Protein AF-W5JPM2-F1 (afdb_monomer)

Secondary structure (DSSP, 8-state):
-PPPPPEEEEEETTEEPPGGGBPPPEEEEEEETTEEEEEEE--B-----HHHHHHHTTEEEEEEEEEETTEEEEEEEEEEEEE---HHHHHHTT---------

Sequence (103 aa):
MSSPPARLYWFINDRNVPSEYLQPQHETTVENDGFLLRSRTLEIRFYIDEKRLGRLKGKLVLKCLARIDAIPQATRESTQIIYIPTTDELRNQKLINWRSAGT

Mean predicted aligned error: 10.84 Å

Nearest PDB structures (foldseek):
  5hex-assembly1_A  TM=6.374E-01  e=3.259E+00  Homo sapiens
  5iw9-assembly1_B  TM=4.216E-01  e=2.605E+00  Tequatrovirus T4
  7liy-assembly1_A  TM=3.269E-01  e=2.464E+00  Porphyridium purpureum

Structure (mmCIF, N/CA/C/O backbone):
data_AF-W5JPM2-F1
#
_entry.id   AF-W5JPM2-F1
#
loop_
_atom_site.group_PDB
_atom_site.id
_atom_site.type_symbol
_atom_site.label_atom_id
_atom_site.label_alt_id
_atom_site.label_comp_id
_atom_site.label_asym_id
_atom_site.label_entity_id
_atom_site.label_seq_id
_atom_site.pdbx_PDB_ins_code
_atom_site.Cartn_x
_atom_site.Cartn_y
_atom_site.Cartn_z
_atom_site.occupancy
_atom_site.B_iso_or_equiv
_atom_site.auth_seq_id
_atom_site.auth_comp_id
_atom_site.auth_asym_id
_atom_site.auth_atom_id
_atom_site.pdbx_PDB_model_num
ATOM 1 N N . MET A 1 1 ? 13.995 -5.033 -23.500 1.00 47.53 1 MET A N 1
ATOM 2 C CA . MET A 1 1 ? 12.934 -4.176 -22.922 1.00 47.53 1 MET A CA 1
ATOM 3 C C . MET A 1 1 ? 12.643 -4.700 -21.525 1.00 47.53 1 MET A C 1
ATOM 5 O O . MET A 1 1 ? 12.233 -5.849 -21.421 1.00 47.53 1 MET A O 1
ATOM 9 N N . SER A 1 2 ? 12.947 -3.946 -20.463 1.00 52.22 2 SER A N 1
ATOM 10 C CA . SER A 1 2 ? 12.617 -4.373 -19.097 1.00 52.22 2 SER A CA 1
ATOM 11 C C . SER A 1 2 ? 11.092 -4.401 -18.927 1.00 52.22 2 SER A C 1
ATOM 13 O O . SER A 1 2 ? 10.386 -3.495 -19.371 1.00 52.22 2 SER A O 1
ATOM 15 N N . SER A 1 3 ? 10.599 -5.514 -18.377 1.00 58.66 3 SER A N 1
ATOM 16 C CA . SER A 1 3 ? 9.183 -5.803 -18.104 1.00 58.66 3 SER A CA 1
ATOM 17 C C . SER A 1 3 ? 8.513 -4.634 -17.364 1.00 58.66 3 SER A C 1
ATOM 19 O O . SER A 1 3 ? 9.201 -3.963 -16.590 1.00 58.66 3 SER A O 1
ATOM 21 N N . PRO A 1 4 ? 7.206 -4.357 -17.569 1.00 66.88 4 PRO A N 1
ATOM 22 C CA . PRO A 1 4 ? 6.545 -3.229 -16.918 1.00 66.88 4 PRO A CA 1
ATOM 23 C C . PRO A 1 4 ? 6.773 -3.248 -15.397 1.00 66.88 4 PRO A C 1
ATOM 25 O O . PRO A 1 4 ? 6.763 -4.331 -14.798 1.00 66.88 4 PRO A O 1
ATOM 28 N N . PRO A 1 5 ? 6.983 -2.073 -14.770 1.00 73.12 5 PRO A N 1
ATOM 29 C CA . PRO A 1 5 ? 7.202 -1.983 -13.334 1.00 73.12 5 PRO A CA 1
ATOM 30 C C . PRO A 1 5 ? 6.027 -2.609 -12.584 1.00 73.12 5 PRO A C 1
ATOM 32 O O . PRO A 1 5 ? 4.863 -2.451 -12.973 1.00 73.12 5 PRO A O 1
ATOM 35 N N . ALA A 1 6 ? 6.343 -3.326 -11.504 1.00 87.38 6 ALA A N 1
ATOM 36 C CA . ALA A 1 6 ? 5.352 -3.997 -10.675 1.00 87.38 6 ALA A CA 1
ATOM 37 C C . ALA A 1 6 ? 4.243 -3.020 -10.256 1.00 87.38 6 ALA A C 1
ATOM 39 O O . ALA A 1 6 ? 4.499 -1.854 -9.944 1.00 87.38 6 ALA A O 1
ATOM 40 N N . ARG A 1 7 ? 2.992 -3.474 -10.251 1.00 90.44 7 ARG A N 1
ATOM 41 C CA . ARG A 1 7 ? 1.912 -2.743 -9.588 1.00 90.44 7 ARG A CA 1
ATOM 42 C C . ARG A 1 7 ? 2.093 -2.867 -8.088 1.00 90.44 7 ARG A C 1
ATOM 44 O O . ARG A 1 7 ? 2.366 -3.958 -7.588 1.00 90.44 7 ARG A O 1
ATOM 51 N N . LEU A 1 8 ? 1.941 -1.743 -7.404 1.00 93.50 8 LEU A N 1
ATOM 52 C CA . LEU A 1 8 ? 2.039 -1.670 -5.959 1.00 93.50 8 LEU A CA 1
ATOM 53 C C . LEU A 1 8 ? 0.640 -1.569 -5.361 1.00 93.50 8 LEU A C 1
ATOM 55 O O . LEU A 1 8 ? -0.210 -0.848 -5.879 1.00 93.50 8 LEU A O 1
ATOM 59 N N . TYR A 1 9 ? 0.422 -2.284 -4.265 1.00 94.81 9 TYR A N 1
ATOM 60 C CA . TYR A 1 9 ? -0.814 -2.258 -3.498 1.00 94.81 9 TYR A CA 1
ATOM 61 C C . TYR A 1 9 ? -0.490 -2.111 -2.023 1.00 94.81 9 TYR A C 1
ATOM 63 O O . TYR A 1 9 ? 0.467 -2.708 -1.531 1.00 94.81 9 TYR A O 1
ATOM 71 N N . TRP A 1 10 ? -1.331 -1.367 -1.317 1.00 96.56 10 TRP A N 1
ATOM 72 C CA . TRP A 1 10 ? -1.249 -1.237 0.127 1.00 96.56 10 TRP A CA 1
ATOM 73 C C . TRP A 1 10 ? -2.489 -1.799 0.797 1.00 96.56 10 TRP A C 1
ATOM 75 O O . TRP A 1 10 ? -3.617 -1.587 0.344 1.00 96.56 10 TRP A O 1
ATOM 85 N N . PHE A 1 11 ? -2.259 -2.454 1.929 1.00 94.69 11 PHE A N 1
ATOM 86 C CA . PHE A 1 11 ? -3.297 -2.950 2.810 1.00 94.69 11 PHE A CA 1
ATOM 87 C C . PHE A 1 11 ? -3.059 -2.462 4.236 1.00 94.69 11 PHE A C 1
ATOM 89 O O . PHE A 1 11 ? -1.933 -2.489 4.737 1.00 94.69 11 PHE A O 1
ATOM 96 N N . ILE A 1 12 ? -4.142 -2.056 4.896 1.00 91.44 12 ILE A N 1
ATOM 97 C CA . ILE A 1 12 ? -4.195 -1.792 6.333 1.00 91.44 12 ILE A CA 1
ATOM 98 C C . ILE A 1 12 ? -5.120 -2.843 6.947 1.00 91.44 12 ILE A C 1
ATOM 100 O O . ILE A 1 12 ? -6.303 -2.896 6.611 1.00 91.44 12 ILE A O 1
ATOM 104 N N . ASN A 1 13 ? -4.589 -3.683 7.840 1.00 90.25 13 ASN A N 1
ATOM 105 C CA . ASN A 1 13 ? -5.310 -4.794 8.473 1.00 90.25 13 ASN A CA 1
ATOM 106 C C . ASN A 1 13 ? -6.031 -5.688 7.446 1.00 90.25 13 ASN A C 1
ATOM 108 O O . ASN A 1 13 ? -7.233 -5.931 7.554 1.00 90.25 13 ASN A O 1
ATOM 112 N N . ASP A 1 14 ? -5.289 -6.099 6.412 1.00 91.12 14 ASP A N 1
ATOM 113 C CA . ASP A 1 14 ? -5.752 -6.936 5.293 1.00 91.12 14 ASP A CA 1
ATOM 114 C C . ASP A 1 14 ? -6.902 -6.343 4.456 1.00 91.12 14 ASP A C 1
ATOM 116 O O . ASP A 1 14 ? -7.528 -7.035 3.655 1.00 91.12 14 ASP A O 1
ATOM 120 N N . ARG A 1 15 ? -7.161 -5.036 4.580 1.00 91.31 15 ARG A N 1
ATOM 121 C CA 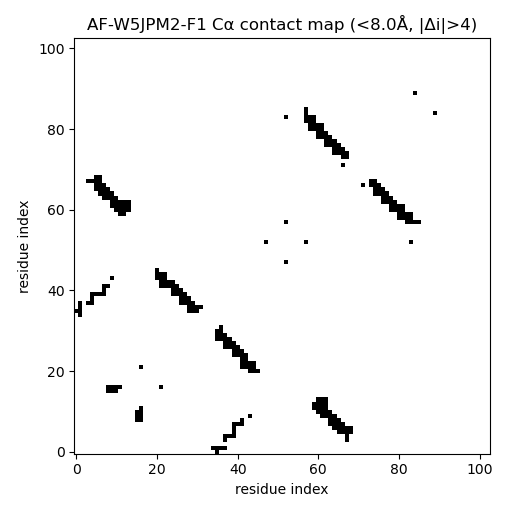. ARG A 1 15 ? -8.095 -4.295 3.723 1.00 91.31 15 ARG A CA 1
ATOM 122 C C . ARG A 1 15 ? -7.341 -3.364 2.792 1.00 91.31 15 ARG A C 1
ATOM 124 O O . ARG A 1 15 ? -6.386 -2.725 3.224 1.00 91.31 15 ARG A O 1
ATOM 131 N N . ASN A 1 16 ? -7.802 -3.256 1.545 1.00 92.69 16 ASN A N 1
ATOM 132 C CA . ASN A 1 16 ? -7.256 -2.293 0.589 1.00 92.69 16 ASN A CA 1
ATOM 133 C C . ASN A 1 16 ? -7.284 -0.882 1.173 1.00 92.69 16 ASN A C 1
ATOM 135 O O . ASN A 1 16 ? -8.283 -0.458 1.763 1.00 92.69 16 ASN A O 1
ATOM 139 N N . VAL A 1 17 ? -6.181 -0.167 0.986 1.00 92.56 17 VAL A N 1
ATOM 140 C CA . VAL A 1 17 ? -6.081 1.229 1.393 1.00 92.56 17 VAL A CA 1
ATOM 141 C C . VAL A 1 17 ? -6.959 2.097 0.483 1.00 92.56 17 VAL A C 1
ATOM 143 O O . VAL A 1 17 ? -6.849 1.991 -0.740 1.00 92.56 17 VAL A O 1
ATOM 146 N N . PRO A 1 18 ? -7.828 2.950 1.053 1.00 90.81 18 PRO A N 1
ATOM 147 C CA . PRO A 1 18 ? -8.599 3.921 0.286 1.00 90.81 18 PRO A CA 1
ATOM 148 C C . PRO A 1 18 ? -7.706 4.896 -0.492 1.00 90.81 18 PRO A C 1
ATOM 150 O O . P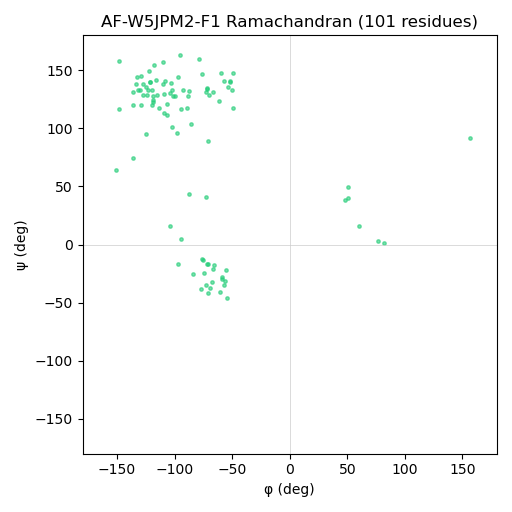RO A 1 18 ? -6.626 5.267 -0.023 1.00 90.81 18 PRO A O 1
ATOM 153 N N . SER A 1 19 ? -8.162 5.345 -1.664 1.00 91.06 19 SER A N 1
ATOM 154 C CA . SER A 1 19 ? -7.381 6.227 -2.543 1.00 91.06 19 SER A CA 1
ATOM 155 C C . SER A 1 19 ? -6.988 7.546 -1.882 1.00 91.06 19 SER A C 1
ATOM 157 O O . SER A 1 19 ? -5.941 8.090 -2.204 1.00 91.06 19 SER A O 1
ATOM 159 N N . GLU A 1 20 ? -7.776 8.040 -0.927 1.00 92.81 20 GLU A N 1
ATOM 160 C CA . GLU A 1 20 ? -7.482 9.264 -0.179 1.00 92.81 20 GLU A CA 1
ATOM 161 C C . GLU A 1 20 ? -6.242 9.166 0.727 1.00 92.81 20 GLU A C 1
ATOM 163 O O . GLU A 1 20 ? -5.717 10.195 1.147 1.00 92.81 20 GLU A O 1
ATOM 168 N N . TYR A 1 21 ? -5.770 7.955 1.048 1.00 93.06 21 TYR A N 1
ATOM 169 C CA . TYR A 1 21 ? -4.530 7.761 1.813 1.00 93.06 21 TYR A CA 1
ATOM 170 C C . TYR A 1 21 ? -3.337 7.473 0.911 1.00 93.06 21 TYR A C 1
ATOM 172 O O . TYR A 1 21 ? -2.196 7.583 1.361 1.00 93.06 21 TYR A O 1
ATOM 180 N N . LEU A 1 22 ? -3.573 7.099 -0.347 1.00 95.12 22 LEU A N 1
ATOM 181 C CA . LEU A 1 22 ? -2.503 6.870 -1.306 1.00 95.12 22 LEU A CA 1
ATOM 182 C C . LEU A 1 22 ? -1.901 8.214 -1.712 1.00 95.12 22 LEU A C 1
ATOM 184 O O . LEU A 1 22 ? -2.609 9.162 -2.045 1.00 95.12 22 LEU A O 1
ATOM 188 N N . GLN A 1 23 ? -0.578 8.304 -1.673 1.00 96.12 23 GLN A N 1
ATOM 189 C CA . GLN A 1 23 ? 0.128 9.422 -2.288 1.00 96.12 23 GLN A CA 1
ATOM 190 C C . GLN A 1 23 ? 0.226 9.206 -3.804 1.00 96.12 23 GLN A C 1
ATOM 192 O O . GLN A 1 23 ? 0.100 8.065 -4.268 1.00 96.12 23 GLN A O 1
ATOM 197 N N . PRO A 1 24 ? 0.461 10.275 -4.589 1.00 94.00 24 PRO A N 1
ATOM 198 C CA . PRO A 1 24 ? 0.747 10.142 -6.009 1.00 94.00 24 PRO A CA 1
ATOM 199 C C . PRO A 1 24 ? 1.846 9.108 -6.250 1.00 94.00 24 PRO A C 1
ATOM 201 O O . PRO A 1 24 ? 2.874 9.090 -5.577 1.00 94.00 24 PRO A O 1
ATOM 20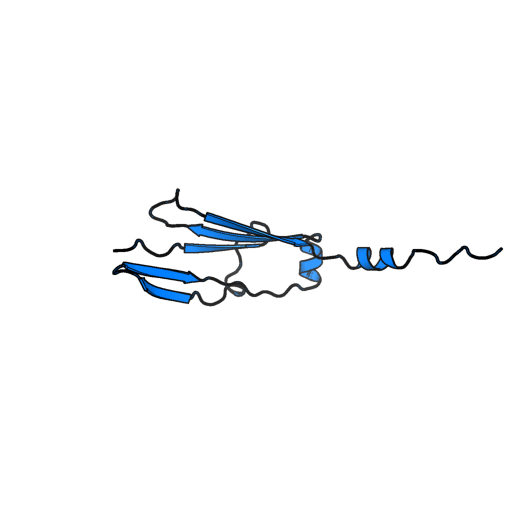4 N N . GLN A 1 25 ? 1.605 8.218 -7.204 1.00 91.19 25 GLN A N 1
ATOM 205 C CA . GLN A 1 25 ? 2.591 7.220 -7.578 1.00 91.19 25 GLN A CA 1
ATOM 206 C C . GLN A 1 25 ? 3.741 7.892 -8.329 1.00 91.19 25 GLN A C 1
ATOM 208 O O . GLN A 1 25 ? 3.510 8.663 -9.262 1.00 91.19 25 GLN A O 1
ATOM 213 N N . HIS A 1 26 ? 4.971 7.546 -7.964 1.00 91.44 26 HIS A N 1
ATOM 214 C CA . HIS A 1 26 ? 6.173 8.046 -8.620 1.00 91.44 26 HIS A CA 1
ATOM 215 C C . HIS A 1 26 ? 6.854 6.929 -9.403 1.00 91.44 26 HIS A C 1
ATOM 217 O O . HIS A 1 26 ? 6.958 5.800 -8.923 1.00 91.44 26 HIS A O 1
ATOM 223 N N . GLU A 1 27 ? 7.320 7.244 -10.607 1.00 90.44 27 GLU A N 1
ATOM 224 C CA . GLU A 1 27 ? 8.084 6.328 -11.449 1.00 90.44 27 GLU A CA 1
ATOM 225 C C . GLU A 1 27 ? 9.407 6.970 -11.835 1.00 90.44 27 GLU A C 1
ATOM 227 O O . GLU A 1 27 ? 9.451 8.134 -12.234 1.00 90.44 27 GLU A O 1
ATOM 232 N N . THR A 1 28 ? 10.478 6.191 -11.739 1.00 88.50 28 THR A N 1
ATOM 233 C CA . THR A 1 28 ? 11.827 6.633 -12.081 1.00 88.50 28 THR A CA 1
ATOM 234 C C . THR A 1 28 ? 12.453 5.621 -13.023 1.00 88.50 28 THR A C 1
ATOM 236 O O . THR A 1 28 ? 12.210 4.418 -12.923 1.00 88.50 28 THR A O 1
ATOM 239 N N . THR A 1 29 ? 13.263 6.105 -13.961 1.00 89.56 29 THR A N 1
ATOM 240 C CA . THR A 1 29 ? 14.091 5.256 -14.818 1.00 89.56 29 THR A CA 1
ATOM 241 C C . THR A 1 29 ? 15.551 5.601 -14.580 1.00 89.56 29 THR A C 1
ATOM 243 O O . THR A 1 29 ? 15.921 6.769 -14.646 1.00 89.56 29 THR A O 1
ATOM 246 N N . VAL A 1 30 ? 16.362 4.588 -14.299 1.00 89.94 30 VAL A N 1
ATOM 247 C CA . VAL A 1 30 ? 17.808 4.699 -14.104 1.00 89.94 30 VAL A CA 1
ATOM 248 C C . VAL A 1 30 ? 18.491 3.834 -15.155 1.00 89.94 30 VAL A C 1
ATOM 250 O O . VAL A 1 30 ? 18.079 2.699 -15.382 1.00 89.94 30 VAL A O 1
ATOM 253 N N . GLU A 1 31 ? 19.507 4.376 -15.816 1.00 90.44 31 GLU A N 1
ATOM 254 C CA . GLU A 1 31 ? 20.388 3.607 -16.692 1.00 90.44 31 GLU A CA 1
ATOM 255 C C . GLU A 1 31 ? 21.527 3.020 -15.852 1.00 90.44 31 GLU A C 1
ATOM 257 O O . GLU A 1 31 ? 22.082 3.695 -14.983 1.00 90.44 31 GLU A O 1
ATOM 262 N N . ASN A 1 32 ? 21.796 1.733 -16.036 1.00 87.81 32 ASN A N 1
ATOM 263 C CA . ASN A 1 32 ? 22.834 1.010 -15.319 1.00 87.81 32 ASN A CA 1
ATOM 264 C C . ASN A 1 32 ? 23.386 -0.087 -16.234 1.00 87.81 32 ASN A C 1
ATOM 266 O O . ASN A 1 32 ? 22.634 -0.973 -16.643 1.00 87.81 32 ASN A O 1
ATOM 270 N N . ASP A 1 33 ? 24.671 0.002 -16.580 1.00 89.44 33 ASP A N 1
ATOM 271 C CA . ASP A 1 33 ? 25.387 -0.957 -17.430 1.00 89.44 33 ASP A CA 1
ATOM 272 C C . ASP A 1 33 ? 24.667 -1.288 -18.757 1.00 89.44 33 ASP A C 1
ATOM 274 O O . ASP A 1 33 ? 24.620 -2.435 -19.201 1.00 89.44 33 ASP A O 1
ATOM 278 N N . GLY A 1 34 ? 24.061 -0.284 -19.402 1.00 87.06 34 GLY A N 1
ATOM 279 C CA . GLY A 1 34 ? 23.306 -0.438 -20.649 1.00 87.06 34 GLY A CA 1
ATOM 280 C C . GLY A 1 34 ? 21.862 -0.922 -20.468 1.00 87.06 34 GLY A C 1
ATOM 281 O O . GLY A 1 34 ? 21.131 -1.073 -21.453 1.00 87.06 34 GLY A O 1
ATOM 282 N N . PHE A 1 35 ? 21.410 -1.141 -19.230 1.00 83.69 35 PHE A N 1
ATOM 283 C CA . PHE A 1 35 ? 20.037 -1.519 -18.907 1.00 83.69 35 PHE A CA 1
ATOM 284 C C . PHE A 1 35 ? 19.235 -0.333 -18.369 1.00 83.69 35 PHE A C 1
ATOM 286 O O . PHE A 1 35 ? 19.648 0.369 -17.451 1.00 83.69 35 PHE A O 1
ATOM 293 N N . LEU A 1 36 ? 18.018 -0.153 -18.894 1.00 85.81 36 LEU A N 1
ATOM 294 C CA . LEU A 1 36 ? 17.043 0.789 -18.343 1.00 85.81 36 LEU A CA 1
ATOM 295 C C . LEU A 1 36 ? 16.240 0.113 -17.226 1.00 85.81 36 LEU A C 1
ATOM 297 O O . LEU A 1 36 ? 15.332 -0.689 -17.480 1.00 85.81 36 LEU A O 1
ATOM 301 N N . LEU A 1 37 ? 16.566 0.454 -15.985 1.00 84.94 37 LEU A N 1
ATOM 302 C CA . LEU A 1 37 ? 15.884 -0.002 -14.783 1.00 84.94 37 LEU A CA 1
ATOM 303 C C . LEU A 1 37 ? 14.742 0.955 -14.449 1.00 84.94 37 LEU A C 1
ATOM 305 O O . LEU A 1 37 ? 14.965 2.130 -14.172 1.00 84.94 37 LEU A O 1
ATOM 309 N N . ARG A 1 38 ? 13.507 0.450 -14.465 1.00 85.19 38 ARG A N 1
ATOM 310 C CA . ARG A 1 38 ? 12.321 1.217 -14.072 1.00 85.19 38 ARG A CA 1
ATOM 311 C C . ARG A 1 38 ? 11.908 0.836 -12.662 1.00 85.19 38 ARG A C 1
ATOM 313 O O . ARG A 1 38 ? 11.702 -0.344 -12.380 1.00 85.19 38 ARG A O 1
ATOM 320 N N . SER A 1 39 ? 11.746 1.828 -11.802 1.00 86.38 39 SER A N 1
ATOM 321 C CA . SER A 1 39 ? 11.210 1.665 -10.457 1.00 86.38 39 SER A CA 1
ATOM 322 C C . SER A 1 39 ? 9.912 2.445 -10.305 1.00 86.38 39 SER A 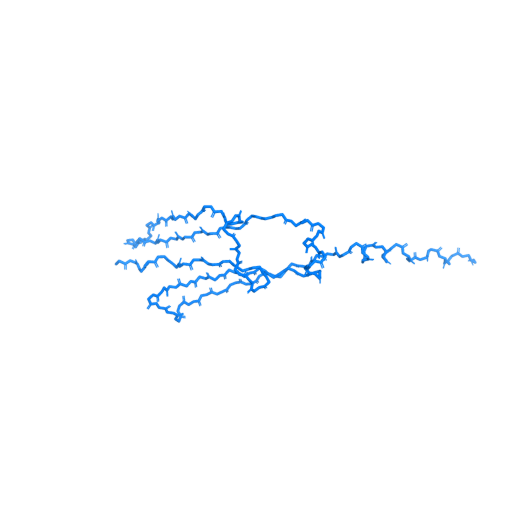C 1
ATOM 324 O O . SER A 1 39 ? 9.645 3.415 -11.017 1.00 86.38 39 SER A O 1
ATOM 326 N N . ARG A 1 40 ? 9.083 1.980 -9.376 1.00 89.94 40 ARG A N 1
ATOM 327 C CA . ARG A 1 40 ? 7.824 2.606 -9.002 1.00 89.94 40 ARG A CA 1
ATOM 328 C C . ARG A 1 40 ? 7.757 2.665 -7.488 1.00 89.94 40 ARG A C 1
ATOM 330 O O . ARG A 1 40 ? 8.090 1.680 -6.831 1.00 89.94 40 ARG A O 1
ATOM 337 N N . THR A 1 41 ? 7.285 3.786 -6.969 1.00 92.75 41 THR A N 1
ATOM 338 C CA . THR A 1 41 ? 7.061 4.012 -5.544 1.00 92.75 41 THR A CA 1
ATOM 339 C C . THR A 1 41 ? 5.605 4.403 -5.334 1.00 92.75 41 THR A C 1
ATOM 341 O O . THR A 1 41 ? 5.064 5.242 -6.056 1.00 92.75 41 THR A O 1
ATOM 344 N N . LEU A 1 42 ? 4.969 3.773 -4.349 1.00 94.50 42 LEU A N 1
ATOM 345 C CA . LEU A 1 42 ? 3.624 4.093 -3.891 1.00 94.50 42 LEU A CA 1
ATOM 346 C C . LEU A 1 42 ? 3.681 4.244 -2.378 1.00 94.50 42 LEU A C 1
ATOM 348 O O . LEU A 1 42 ? 4.041 3.298 -1.676 1.00 94.50 42 LEU A O 1
ATOM 352 N N . GLU A 1 43 ? 3.323 5.420 -1.888 1.00 95.25 43 GLU A N 1
ATOM 353 C CA . GLU A 1 43 ? 3.366 5.748 -0.466 1.00 95.25 43 GLU A CA 1
ATOM 354 C C . GLU A 1 43 ? 1.954 5.881 0.097 1.00 95.25 43 GLU A C 1
ATOM 356 O O . GLU A 1 43 ? 0.996 6.150 -0.633 1.00 95.25 43 GLU A O 1
ATOM 361 N N . ILE A 1 44 ? 1.828 5.713 1.414 1.00 94.31 44 ILE A N 1
ATOM 362 C CA . ILE A 1 44 ? 0.578 5.938 2.138 1.00 94.31 44 ILE A CA 1
ATOM 363 C C . ILE A 1 44 ? 0.768 6.995 3.215 1.00 94.31 44 ILE A C 1
ATOM 365 O O . ILE A 1 44 ? 1.774 7.006 3.924 1.00 94.31 44 ILE A O 1
ATOM 369 N N . ARG A 1 45 ? -0.227 7.867 3.367 1.00 93.88 45 ARG A N 1
ATOM 370 C CA . ARG A 1 45 ? -0.300 8.873 4.425 1.00 93.88 45 ARG A CA 1
ATOM 371 C C . ARG A 1 45 ? -1.714 8.905 4.984 1.00 93.88 45 ARG A C 1
ATOM 373 O O . ARG A 1 45 ? -2.673 9.171 4.270 1.00 93.88 45 ARG A O 1
ATOM 380 N N . PHE A 1 46 ? -1.843 8.637 6.276 1.00 88.81 46 PHE A N 1
ATOM 381 C CA . PHE A 1 46 ? -3.123 8.643 6.974 1.00 88.81 46 PHE A CA 1
ATOM 382 C C . PHE A 1 46 ? -2.930 9.069 8.427 1.00 88.81 46 PHE A C 1
ATOM 384 O O . PHE A 1 46 ? -1.843 8.941 8.988 1.00 88.81 46 PHE A O 1
ATOM 391 N N . TYR A 1 47 ? -4.010 9.553 9.036 1.00 85.81 47 TYR A N 1
ATOM 392 C CA . TYR A 1 47 ? -4.042 9.907 10.450 1.00 85.81 47 TYR A CA 1
ATOM 393 C C . TYR A 1 47 ? -4.627 8.764 11.279 1.00 85.81 47 TYR A C 1
ATOM 395 O O . TYR A 1 47 ? -5.556 8.067 10.856 1.00 85.81 47 TYR A O 1
ATOM 403 N N . ILE A 1 48 ? -4.083 8.594 12.481 1.00 79.56 48 ILE A N 1
ATOM 404 C CA . ILE A 1 48 ? -4.603 7.684 13.496 1.00 79.56 48 ILE A CA 1
ATOM 405 C C . ILE A 1 48 ? -5.355 8.543 14.516 1.00 79.56 48 ILE A C 1
ATOM 407 O O . ILE A 1 48 ? -4.741 9.218 15.336 1.00 79.56 48 ILE A O 1
ATOM 411 N N . ASP A 1 49 ? -6.685 8.557 14.418 1.00 78.25 49 ASP A N 1
ATOM 412 C CA . ASP A 1 49 ? -7.573 9.239 15.368 1.00 78.25 49 ASP A CA 1
ATOM 413 C C . ASP A 1 49 ? -8.086 8.272 16.459 1.00 78.25 49 ASP A C 1
ATOM 415 O O . ASP A 1 49 ? -8.021 7.050 16.301 1.00 78.25 49 ASP A O 1
ATOM 419 N N . GLU A 1 50 ? -8.613 8.796 17.573 1.00 66.25 50 GLU A N 1
ATOM 420 C CA . GLU A 1 50 ? -9.124 7.988 18.701 1.00 66.25 50 GLU A CA 1
ATOM 421 C C . GLU A 1 50 ? -10.228 7.000 18.294 1.00 66.25 50 GLU A C 1
ATOM 423 O O . GLU A 1 50 ? -10.293 5.873 18.793 1.00 66.25 50 GLU A O 1
ATOM 428 N N . LYS A 1 51 ? -11.074 7.378 17.329 1.00 71.00 51 LYS A N 1
ATOM 429 C CA . LYS A 1 51 ? -12.149 6.514 16.822 1.00 71.00 51 LYS A CA 1
ATOM 430 C C . LYS A 1 51 ? -11.583 5.331 16.034 1.00 71.00 51 LYS A C 1
ATOM 432 O O . LYS A 1 51 ? -12.109 4.220 16.127 1.00 71.00 51 LYS A O 1
ATOM 437 N N . ARG A 1 52 ? -10.511 5.540 15.266 1.00 68.50 52 ARG A N 1
ATOM 438 C CA . ARG A 1 52 ? -9.759 4.490 14.569 1.00 68.50 52 ARG A CA 1
ATOM 439 C C . ARG A 1 52 ? -8.973 3.645 15.555 1.00 68.50 52 ARG A C 1
ATOM 441 O O . ARG A 1 52 ? -9.022 2.429 15.426 1.00 68.50 52 ARG A O 1
ATOM 448 N N . LEU A 1 53 ? -8.332 4.239 16.561 1.00 65.38 53 LEU A N 1
ATOM 449 C CA . LEU A 1 53 ? -7.607 3.519 17.616 1.00 65.38 53 LEU A CA 1
ATOM 450 C C . LEU A 1 53 ? -8.490 2.481 18.311 1.00 65.38 53 LEU A C 1
ATOM 452 O O . LEU A 1 53 ? -8.098 1.318 18.408 1.00 65.38 53 LEU A O 1
ATOM 456 N N . GLY A 1 54 ? -9.718 2.862 18.679 1.00 63.44 54 GLY A N 1
ATOM 457 C CA . GLY A 1 54 ? -10.694 1.931 19.253 1.00 63.44 54 GLY A CA 1
ATOM 458 C C . GLY A 1 54 ? -11.032 0.746 18.335 1.00 63.44 54 GLY A C 1
ATOM 459 O O . GLY A 1 54 ? -11.304 -0.353 18.812 1.00 63.44 54 GLY A O 1
ATOM 460 N N . ARG A 1 55 ? -10.956 0.925 17.008 1.00 69.00 55 ARG A N 1
ATOM 461 C CA . ARG A 1 55 ? -11.165 -0.147 16.015 1.00 69.00 55 ARG A CA 1
ATOM 462 C C . ARG A 1 55 ? -9.913 -0.985 15.747 1.00 69.00 55 ARG A C 1
ATOM 464 O O . ARG A 1 55 ? -10.047 -2.136 15.339 1.00 69.00 55 ARG A O 1
ATOM 471 N N . LEU A 1 56 ? -8.721 -0.427 15.959 1.00 72.88 56 LEU A N 1
ATOM 472 C CA . LEU A 1 56 ? -7.435 -1.084 15.705 1.00 72.88 56 LEU A CA 1
ATOM 473 C C . LEU A 1 56 ? -7.065 -2.117 16.782 1.00 72.88 56 LEU A C 1
ATOM 475 O O . LEU A 1 56 ? -6.145 -2.898 16.565 1.00 72.88 56 LEU A O 1
ATOM 479 N N . LYS A 1 57 ? -7.765 -2.157 17.928 1.00 73.44 57 LYS A N 1
ATOM 480 C CA . LYS A 1 57 ? -7.505 -3.115 19.026 1.00 73.44 57 LYS A CA 1
ATOM 481 C C . LYS A 1 57 ? -6.011 -3.194 19.411 1.00 73.44 57 LYS A C 1
ATOM 483 O O . LYS A 1 57 ? -5.487 -4.277 19.648 1.00 73.44 57 LYS A O 1
ATOM 488 N N . GLY A 1 58 ? -5.311 -2.054 19.401 1.00 78.56 58 GLY A N 1
ATOM 489 C CA . GLY A 1 58 ? -3.889 -1.956 19.763 1.00 78.56 58 GLY A CA 1
ATOM 490 C C . GLY A 1 58 ? -2.886 -2.454 18.711 1.00 78.56 58 GLY A C 1
ATOM 491 O O . GLY A 1 58 ? -1.683 -2.420 18.965 1.00 78.56 58 GLY A O 1
ATOM 492 N N . LYS A 1 59 ? -3.328 -2.893 17.523 1.00 86.81 59 LYS A N 1
ATOM 493 C CA . LYS A 1 59 ? -2.439 -3.410 16.472 1.00 86.81 59 LYS A CA 1
ATOM 494 C C . LYS A 1 59 ? -2.800 -2.871 15.090 1.00 86.81 59 LYS A C 1
ATOM 496 O O . LYS A 1 59 ? -3.941 -2.939 14.640 1.00 86.81 59 LYS A O 1
ATOM 501 N N . LEU A 1 60 ? -1.787 -2.393 14.382 1.00 88.62 60 LEU A N 1
ATOM 502 C CA . LEU A 1 60 ? -1.873 -1.952 12.999 1.00 88.62 60 LEU A CA 1
ATOM 503 C C . LEU A 1 60 ? -0.947 -2.816 12.141 1.00 88.62 60 LEU A C 1
ATOM 505 O O . LEU A 1 60 ? 0.250 -2.901 12.401 1.00 88.62 60 LEU A O 1
ATOM 509 N N . VAL A 1 61 ? -1.504 -3.466 11.124 1.00 92.12 61 VAL A N 1
ATOM 510 C CA . VAL A 1 61 ? -0.759 -4.284 10.163 1.00 92.12 61 VAL A CA 1
ATOM 511 C C . VAL A 1 61 ? -0.749 -3.559 8.827 1.00 92.12 61 VAL A C 1
ATOM 513 O O . VAL A 1 61 ? -1.794 -3.393 8.201 1.00 92.12 61 VAL A O 1
ATOM 516 N N . LEU A 1 62 ? 0.428 -3.122 8.401 1.00 94.00 62 LEU A N 1
ATOM 517 C CA . LEU A 1 62 ? 0.664 -2.522 7.095 1.00 94.00 62 LEU A CA 1
ATOM 518 C C . LEU A 1 62 ? 1.263 -3.581 6.181 1.00 94.00 62 LEU A C 1
ATOM 520 O O . LEU A 1 62 ? 2.265 -4.194 6.536 1.00 94.00 62 LEU A O 1
ATOM 524 N N . LYS A 1 63 ? 0.679 -3.786 5.005 1.00 96.62 63 LYS A N 1
ATOM 525 C CA . LYS A 1 63 ? 1.209 -4.710 3.999 1.00 96.62 63 LYS A CA 1
ATOM 526 C C . LYS A 1 63 ? 1.342 -3.986 2.668 1.00 96.62 63 LYS A C 1
ATOM 528 O O . LYS A 1 63 ? 0.382 -3.375 2.206 1.00 96.62 63 LYS A O 1
ATOM 533 N N . CYS A 1 64 ? 2.520 -4.071 2.066 1.00 95.31 64 CYS A N 1
ATOM 534 C CA . CYS A 1 64 ? 2.791 -3.608 0.712 1.00 95.31 64 CYS A CA 1
ATOM 535 C C . CYS A 1 64 ? 3.008 -4.824 -0.190 1.00 95.31 64 CYS A C 1
ATOM 537 O O . CYS A 1 64 ? 3.792 -5.712 0.147 1.00 95.31 64 CYS A O 1
ATOM 539 N N . LEU A 1 65 ? 2.309 -4.868 -1.320 1.00 95.06 65 LEU A N 1
ATOM 540 C CA . LEU A 1 65 ? 2.368 -5.948 -2.299 1.00 95.06 65 LEU A CA 1
ATOM 541 C C . LEU A 1 65 ? 2.852 -5.390 -3.636 1.00 95.06 65 LEU A C 1
ATOM 543 O O . LEU A 1 65 ? 2.231 -4.486 -4.190 1.00 95.06 65 LEU A O 1
ATOM 547 N N . ALA A 1 66 ? 3.919 -5.965 -4.175 1.00 93.56 66 ALA A N 1
ATOM 548 C CA . ALA A 1 66 ? 4.418 -5.699 -5.514 1.00 93.56 66 ALA A CA 1
ATOM 549 C C . ALA A 1 66 ? 4.108 -6.896 -6.418 1.00 93.56 66 ALA A C 1
ATOM 551 O O . ALA A 1 66 ? 4.560 -8.008 -6.147 1.00 93.56 66 ALA A O 1
ATOM 552 N N . ARG A 1 67 ? 3.351 -6.676 -7.497 1.00 91.44 67 ARG A N 1
ATOM 553 C CA . ARG A 1 67 ? 2.939 -7.730 -8.435 1.00 91.44 67 ARG A CA 1
ATOM 554 C C . ARG A 1 67 ? 3.226 -7.344 -9.879 1.00 91.44 67 ARG A C 1
ATOM 556 O O . ARG A 1 67 ? 2.862 -6.259 -10.323 1.00 91.44 67 ARG A O 1
ATOM 563 N N . ILE A 1 68 ? 3.819 -8.264 -10.632 1.00 87.94 68 ILE A N 1
ATOM 564 C CA . ILE A 1 68 ? 3.944 -8.158 -12.089 1.00 87.94 68 ILE A CA 1
ATOM 565 C C . ILE A 1 68 ? 2.765 -8.917 -12.706 1.00 87.94 68 ILE A C 1
ATOM 567 O O . ILE A 1 68 ? 2.648 -10.124 -12.519 1.00 87.94 68 ILE A O 1
ATOM 571 N N . ASP A 1 69 ? 1.872 -8.237 -13.431 1.00 82.38 69 ASP A N 1
ATOM 572 C CA . ASP A 1 69 ? 0.628 -8.863 -13.921 1.00 82.38 69 ASP A CA 1
ATOM 573 C C . ASP A 1 69 ? 0.878 -10.057 -14.840 1.00 82.38 69 ASP A C 1
ATOM 575 O O . ASP A 1 69 ? 0.204 -11.078 -14.732 1.00 82.38 69 ASP A O 1
ATOM 579 N N . ALA A 1 70 ? 1.874 -9.925 -15.719 1.00 83.00 70 ALA A N 1
ATOM 580 C CA . ALA A 1 70 ? 2.261 -10.960 -16.670 1.00 83.00 70 ALA A CA 1
ATOM 581 C C . ALA A 1 70 ? 2.960 -12.159 -16.006 1.00 83.00 70 ALA A C 1
ATOM 583 O O . ALA A 1 70 ? 3.085 -13.211 -16.624 1.00 83.00 70 ALA A O 1
ATOM 584 N N . ILE A 1 71 ? 3.434 -12.006 -14.764 1.00 85.56 71 ILE A N 1
ATOM 585 C CA . ILE A 1 71 ? 4.217 -13.012 -14.040 1.00 85.56 71 ILE A CA 1
ATOM 586 C C . ILE A 1 71 ? 3.687 -13.086 -12.596 1.00 85.56 71 ILE A C 1
ATOM 588 O O . ILE A 1 71 ? 4.334 -12.577 -11.678 1.00 85.56 71 ILE A O 1
ATOM 592 N N . PRO A 1 72 ? 2.504 -13.690 -12.356 1.00 76.94 72 PRO A N 1
ATOM 593 C CA . PRO A 1 72 ? 1.882 -13.720 -11.029 1.00 76.94 72 PRO A CA 1
ATOM 594 C C . PRO A 1 72 ? 2.773 -14.325 -9.933 1.00 76.94 72 PRO A C 1
ATOM 596 O O . PRO A 1 72 ? 2.714 -13.891 -8.785 1.00 76.94 72 PRO A O 1
ATOM 599 N N . GLN A 1 73 ? 3.634 -15.282 -10.290 1.00 85.31 73 GLN A N 1
ATOM 600 C CA . GLN A 1 73 ? 4.621 -15.896 -9.399 1.00 85.31 73 GLN A CA 1
ATOM 601 C C . GLN A 1 73 ? 5.720 -14.926 -8.936 1.00 85.31 73 GLN A C 1
ATOM 603 O O . GLN A 1 73 ? 6.336 -15.152 -7.900 1.00 85.31 73 GLN A O 1
ATOM 608 N N . ALA A 1 74 ? 5.948 -13.822 -9.653 1.00 84.25 74 ALA A N 1
ATOM 609 C CA . ALA A 1 74 ? 6.872 -12.756 -9.265 1.00 84.25 74 ALA A CA 1
ATOM 610 C C . ALA A 1 74 ? 6.177 -11.706 -8.379 1.00 84.25 74 ALA A C 1
ATOM 612 O O . ALA A 1 74 ? 6.333 -10.499 -8.571 1.00 84.25 74 ALA A O 1
ATOM 613 N N . THR A 1 75 ? 5.379 -12.174 -7.419 1.00 90.56 75 THR A N 1
ATOM 614 C CA . THR A 1 75 ? 4.757 -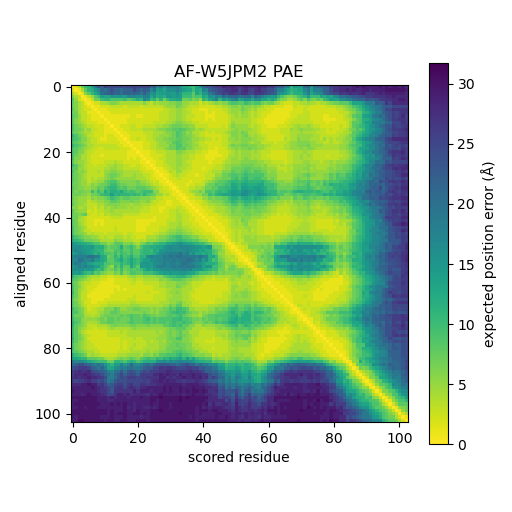11.326 -6.403 1.00 90.56 75 THR A CA 1
ATOM 615 C C . THR A 1 75 ? 5.657 -11.271 -5.176 1.00 90.56 75 THR A C 1
ATOM 617 O O . THR A 1 75 ? 6.132 -12.300 -4.698 1.00 90.56 75 THR A O 1
ATOM 620 N N . ARG A 1 76 ? 5.893 -10.070 -4.651 1.00 92.69 76 ARG A N 1
ATOM 621 C CA . ARG A 1 76 ? 6.572 -9.867 -3.369 1.00 92.69 76 ARG A CA 1
ATOM 622 C C . ARG A 1 76 ? 5.672 -9.106 -2.421 1.00 92.69 76 ARG A C 1
ATOM 624 O O . ARG A 1 76 ? 5.026 -8.144 -2.823 1.00 92.69 76 ARG A O 1
ATOM 631 N N . GLU A 1 77 ? 5.678 -9.508 -1.161 1.00 94.62 77 GLU A N 1
ATOM 632 C CA . GLU A 1 77 ? 5.003 -8.786 -0.092 1.00 94.62 77 GLU A CA 1
ATOM 633 C C . GLU A 1 77 ? 5.985 -8.394 1.008 1.00 94.62 77 GLU A C 1
ATOM 635 O O . GLU A 1 77 ? 6.973 -9.080 1.263 1.00 94.62 77 GLU A O 1
ATOM 640 N N . SER A 1 78 ? 5.700 -7.269 1.653 1.00 95.50 78 SER A N 1
ATOM 641 C CA . SER A 1 78 ? 6.364 -6.823 2.871 1.00 95.50 78 SER A CA 1
ATOM 642 C C . SER A 1 78 ? 5.298 -6.418 3.877 1.00 95.50 78 SER A C 1
ATOM 644 O O . SER A 1 78 ? 4.353 -5.711 3.522 1.00 95.50 78 SER A O 1
ATOM 646 N N . THR A 1 79 ? 5.432 -6.880 5.120 1.00 96.25 79 THR A N 1
ATOM 647 C CA . THR A 1 79 ? 4.473 -6.604 6.192 1.00 96.25 79 THR A CA 1
ATOM 648 C C . THR A 1 79 ? 5.179 -5.957 7.375 1.00 96.25 79 THR A C 1
ATOM 650 O O . THR A 1 79 ? 6.151 -6.501 7.892 1.00 96.25 79 THR A O 1
ATOM 653 N N . GLN A 1 80 ? 4.649 -4.828 7.836 1.00 94.19 80 GLN A N 1
ATOM 654 C CA . GLN A 1 80 ? 5.070 -4.142 9.050 1.00 94.19 80 GLN A CA 1
ATOM 655 C C . GLN A 1 80 ? 3.933 -4.158 10.069 1.00 94.19 80 GLN A C 1
ATOM 657 O O . GLN A 1 80 ? 2.807 -3.756 9.778 1.00 94.19 80 GLN A O 1
ATOM 662 N N . ILE A 1 81 ? 4.240 -4.593 11.288 1.00 92.00 81 ILE A N 1
ATOM 663 C CA . ILE A 1 81 ? 3.307 -4.556 12.414 1.00 92.00 81 ILE A CA 1
ATOM 664 C C . ILE A 1 81 ? 3.707 -3.402 13.328 1.00 92.00 81 ILE A C 1
ATOM 666 O O . ILE A 1 81 ? 4.874 -3.274 13.694 1.00 92.00 81 ILE A O 1
ATOM 670 N N . ILE A 1 82 ? 2.736 -2.571 13.689 1.00 88.44 82 ILE A N 1
ATOM 671 C CA . ILE A 1 82 ? 2.890 -1.455 14.616 1.00 88.44 82 ILE A CA 1
ATOM 672 C C . ILE A 1 82 ? 1.942 -1.705 15.787 1.00 88.44 82 ILE A C 1
ATOM 674 O O . ILE A 1 82 ? 0.729 -1.831 15.602 1.00 88.44 82 ILE A O 1
ATOM 678 N N . TYR A 1 83 ? 2.502 -1.798 16.989 1.00 85.31 83 TYR A N 1
ATOM 679 C CA . TYR A 1 83 ? 1.729 -1.885 18.224 1.00 85.31 83 TYR A CA 1
ATOM 680 C C . TYR A 1 83 ? 1.438 -0.477 18.719 1.00 85.31 83 TYR A C 1
ATOM 682 O O . TYR A 1 83 ? 2.348 0.346 18.818 1.00 85.31 83 TYR A O 1
ATOM 690 N N . ILE A 1 84 ? 0.167 -0.199 18.992 1.00 78.25 84 ILE A N 1
ATOM 691 C CA . ILE A 1 84 ? -0.260 1.103 19.482 1.00 78.25 84 ILE A CA 1
ATOM 692 C C . ILE A 1 84 ? -0.606 0.948 20.962 1.00 78.25 84 ILE A C 1
ATOM 694 O O . ILE A 1 84 ? -1.598 0.275 21.260 1.00 78.25 84 ILE A O 1
ATOM 698 N N . PRO A 1 85 ? 0.183 1.539 21.878 1.00 69.88 85 PRO A N 1
ATOM 699 C CA . PRO A 1 85 ? -0.089 1.443 23.302 1.00 69.88 85 PRO A CA 1
ATOM 700 C C . PRO A 1 85 ? -1.445 2.080 23.588 1.00 69.88 85 PRO A C 1
ATOM 702 O O . PRO A 1 85 ? -1.700 3.236 23.239 1.00 69.88 85 PRO A O 1
ATOM 705 N N . THR A 1 86 ? -2.340 1.306 24.191 1.00 65.81 86 THR A N 1
ATOM 706 C CA . THR A 1 86 ? -3.616 1.849 24.657 1.00 65.81 86 THR A CA 1
ATOM 707 C C . THR A 1 86 ? -3.382 2.645 25.937 1.00 65.81 86 THR A C 1
ATOM 709 O O . THR A 1 86 ? -2.515 2.318 26.747 1.00 65.81 86 THR A O 1
ATOM 712 N N . THR A 1 87 ? -4.159 3.706 26.142 1.00 58.97 87 THR A N 1
ATOM 713 C CA . THR A 1 87 ? -4.025 4.616 27.291 1.00 58.97 87 THR A CA 1
ATOM 714 C C . THR A 1 87 ? -4.100 3.897 28.650 1.00 58.97 87 THR A C 1
ATOM 716 O O . THR A 1 87 ? -3.593 4.413 29.645 1.00 58.97 87 THR A O 1
ATOM 719 N N . ASP A 1 88 ? -4.698 2.703 28.699 1.00 54.16 88 ASP A N 1
ATOM 720 C CA . ASP A 1 88 ? -4.828 1.883 29.909 1.00 54.16 88 ASP A CA 1
ATOM 721 C C . ASP A 1 88 ? -3.497 1.239 30.346 1.00 54.16 88 ASP A C 1
ATOM 723 O O . ASP A 1 88 ? -3.187 1.171 31.537 1.00 54.16 88 ASP A O 1
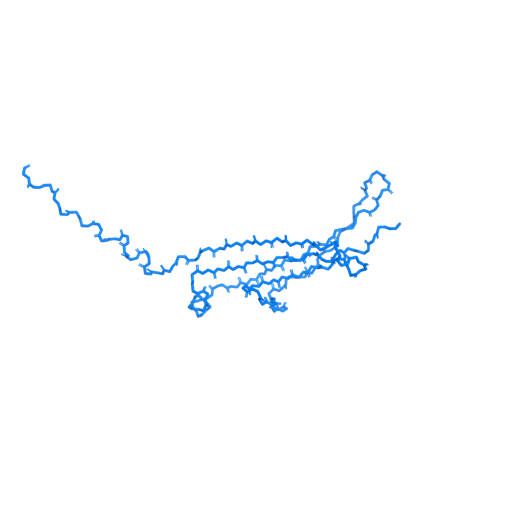ATOM 727 N N . GLU A 1 89 ? -2.635 0.859 29.397 1.00 53.38 89 GLU A N 1
ATOM 728 C CA . GLU A 1 89 ? -1.308 0.295 29.694 1.00 53.38 89 GLU A CA 1
ATOM 729 C C . GLU A 1 89 ? -0.375 1.341 30.328 1.00 53.38 89 GLU A C 1
ATOM 731 O O . GLU A 1 89 ? 0.421 1.021 31.211 1.00 53.38 89 GLU A O 1
ATOM 736 N N . LEU A 1 90 ? -0.533 2.618 29.959 1.00 51.22 90 LEU A N 1
ATOM 737 C CA . LEU A 1 90 ? 0.209 3.739 30.550 1.00 51.22 90 LEU A CA 1
ATOM 738 C C . LEU A 1 90 ? -0.289 4.114 31.958 1.00 51.22 90 LEU A C 1
ATOM 740 O O . LEU A 1 90 ? 0.472 4.675 32.750 1.00 51.22 90 LEU A O 1
ATOM 744 N N . ARG A 1 91 ? -1.552 3.813 32.301 1.00 51.06 91 ARG A N 1
ATOM 745 C CA . ARG A 1 91 ? -2.107 4.063 33.645 1.00 51.06 91 ARG A CA 1
ATOM 746 C C . ARG A 1 91 ? -1.647 3.021 34.660 1.00 51.06 91 ARG A C 1
ATOM 748 O O . ARG A 1 91 ? -1.312 3.385 35.787 1.00 51.06 91 ARG A O 1
ATOM 755 N N . ASN A 1 92 ? -1.545 1.760 34.249 1.00 52.69 92 ASN A N 1
ATOM 756 C CA . ASN A 1 92 ? -1.106 0.671 35.127 1.00 52.69 92 ASN A CA 1
ATOM 757 C C . ASN A 1 9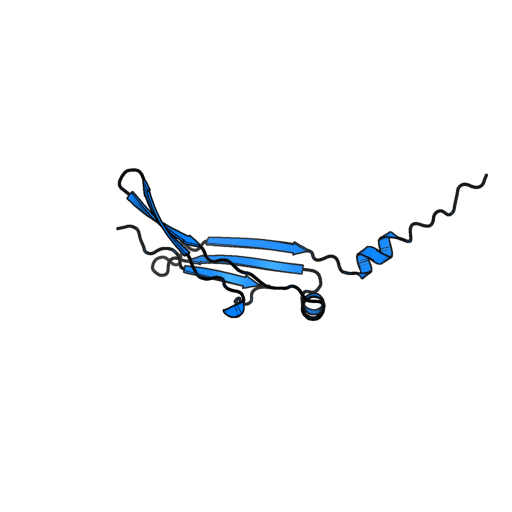2 ? 0.393 0.722 35.476 1.00 52.69 92 ASN A C 1
ATOM 759 O O . ASN A 1 92 ? 0.806 0.137 36.474 1.00 52.69 92 ASN A O 1
ATOM 763 N N . GLN A 1 93 ? 1.207 1.485 34.737 1.00 53.44 93 GLN A N 1
ATOM 764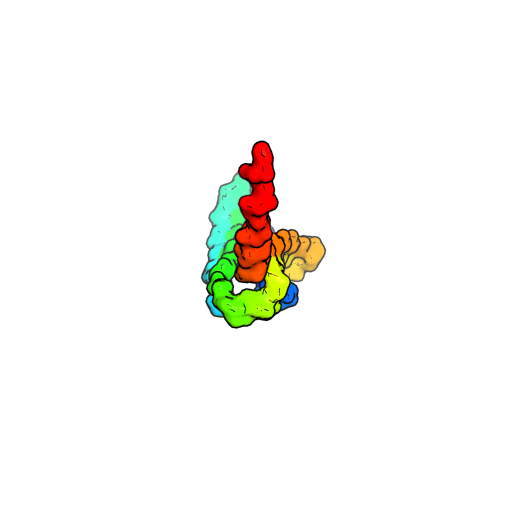 C CA . GLN A 1 93 ? 2.623 1.695 35.074 1.00 53.44 93 GLN A CA 1
ATOM 765 C C . GLN A 1 93 ? 2.860 2.667 36.244 1.00 53.44 93 GLN A C 1
ATOM 767 O O . GLN A 1 93 ? 3.962 2.700 36.787 1.00 53.44 93 GLN A O 1
ATOM 772 N N . LYS A 1 94 ? 1.854 3.439 36.683 1.00 52.53 94 LYS A N 1
ATOM 773 C CA . LYS A 1 94 ? 2.003 4.400 37.797 1.00 52.53 94 LYS A CA 1
ATOM 774 C C . LYS A 1 94 ? 1.590 3.865 39.176 1.00 52.53 94 LYS A C 1
ATOM 776 O O . LYS A 1 94 ? 1.618 4.623 40.140 1.00 52.53 94 LYS A O 1
ATOM 781 N N . LEU A 1 95 ? 1.239 2.582 39.294 1.00 49.72 95 LEU A N 1
ATOM 782 C CA . LEU A 1 95 ? 0.775 1.966 40.549 1.00 49.72 95 LEU A CA 1
ATOM 783 C C . LEU A 1 95 ? 1.819 1.086 41.256 1.00 49.72 95 LEU A C 1
ATOM 785 O O . LEU A 1 95 ? 1.470 0.351 42.181 1.00 49.72 95 LEU A O 1
ATOM 789 N N . ILE A 1 96 ? 3.107 1.187 40.900 1.00 55.66 96 ILE A N 1
ATOM 790 C CA . ILE A 1 96 ? 4.173 0.630 41.747 1.00 55.66 96 ILE A CA 1
ATOM 791 C C . ILE A 1 96 ? 4.272 1.508 43.005 1.00 55.66 96 ILE A C 1
ATOM 793 O O . ILE A 1 96 ? 4.959 2.526 43.046 1.00 55.66 96 ILE A O 1
ATOM 797 N N . ASN A 1 97 ? 3.482 1.127 44.011 1.00 47.38 97 ASN A N 1
ATOM 798 C CA . ASN A 1 97 ? 3.428 1.696 45.350 1.00 47.38 97 ASN A CA 1
ATOM 799 C C . ASN A 1 97 ? 4.836 1.812 45.959 1.00 47.38 97 ASN A C 1
ATOM 801 O O . ASN A 1 97 ? 5.456 0.803 46.283 1.00 47.38 97 ASN A O 1
ATOM 805 N N . TRP A 1 98 ? 5.276 3.036 46.255 1.00 47.44 98 TRP A N 1
ATOM 806 C CA . TRP A 1 98 ? 6.417 3.339 47.136 1.00 47.44 98 TRP A CA 1
ATOM 807 C C . TRP A 1 98 ? 6.103 3.081 48.624 1.00 47.44 98 TRP A C 1
ATOM 809 O O . TRP A 1 98 ? 6.468 3.854 49.506 1.00 47.44 98 TRP A O 1
ATOM 819 N N . ARG A 1 99 ? 5.397 1.992 48.941 1.00 53.34 99 ARG A N 1
ATOM 820 C CA . ARG A 1 99 ? 5.214 1.555 50.328 1.00 53.34 99 ARG A CA 1
ATOM 821 C C . ARG A 1 99 ? 6.225 0.457 50.613 1.00 53.34 99 ARG A C 1
ATOM 823 O O . ARG A 1 99 ? 5.947 -0.688 50.274 1.00 53.34 99 ARG A O 1
ATOM 830 N N . SER A 1 100 ? 7.364 0.829 51.204 1.00 50.53 100 SER A N 1
ATOM 831 C CA . SER A 1 100 ? 8.126 0.099 52.245 1.00 50.53 100 SER A CA 1
ATOM 832 C C . SER A 1 100 ? 9.599 0.524 52.238 1.00 50.53 100 SER A C 1
ATOM 834 O O . SER A 1 100 ? 10.420 -0.066 51.547 1.00 50.53 100 SER A O 1
ATOM 836 N N . ALA A 1 101 ? 9.935 1.532 53.037 1.00 50.81 101 ALA A N 1
A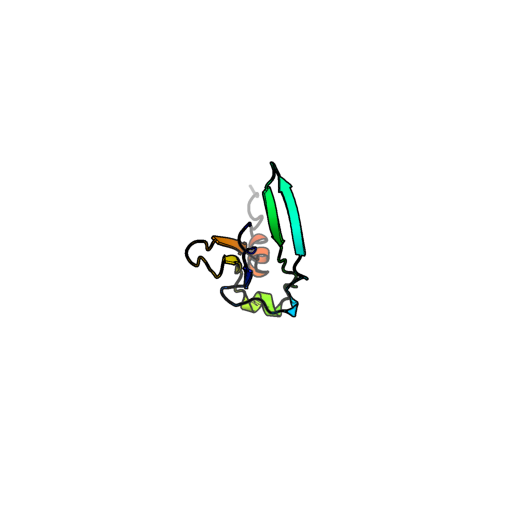TOM 837 C CA . ALA A 1 101 ? 11.262 1.666 53.637 1.00 50.81 101 ALA A CA 1
ATOM 838 C C . ALA A 1 101 ? 11.087 2.407 54.968 1.00 50.81 101 ALA A C 1
ATOM 840 O O . ALA A 1 101 ? 11.472 3.559 55.129 1.00 50.81 101 ALA A O 1
ATOM 841 N N . GLY A 1 102 ? 10.364 1.758 55.878 1.00 49.59 102 GLY A N 1
ATOM 842 C CA . GLY A 1 102 ? 10.270 2.149 57.273 1.00 49.59 102 GLY A CA 1
ATOM 843 C C . GLY A 1 102 ? 10.663 0.949 58.116 1.00 49.59 102 GLY A C 1
ATOM 844 O O . GLY A 1 102 ? 9.818 0.090 58.340 1.00 49.59 102 GLY A O 1
ATOM 845 N N . THR A 1 103 ? 11.938 0.911 58.493 1.00 39.81 103 THR A N 1
ATOM 846 C CA . THR A 1 103 ? 12.525 0.355 59.726 1.00 39.81 103 THR A CA 1
ATOM 847 C C . THR A 1 103 ? 13.978 0.783 59.750 1.00 39.81 103 THR A C 1
ATOM 849 O O . THR A 1 103 ? 14.663 0.494 58.743 1.00 39.81 103 THR A O 1
#

Foldseek 3Di:
DDAPWWDKFKDKPNHGDDPVQKDDKDWDWDDDPNDTDIYIDIDGHDDDDPVNVVVCVQKIKMKMWTARPVCRVPIDMDIDMDGHDDPVVVVVVPPPDPPDDDD

Solvent-accessible surface area (backbone atoms only — not comparable to full-atom values): 6570 Å² total; per-residue (Å²): 132,73,74,78,61,52,50,73,46,52,24,52,71,90,33,77,59,57,72,89,30,47,46,83,72,46,74,50,75,46,79,55,97,92,38,68,46,63,48,68,48,76,50,77,56,83,84,90,47,75,75,52,48,70,72,38,76,43,49,45,40,41,34,42,36,38,36,29,86,96,40,69,86,62,52,48,75,49,76,49,80,46,77,46,87,52,76,65,66,66,56,65,70,72,67,77,70,91,80,80,90,84,131

Organism: Anopheles darlingi (NCBI:txid43151)

Radius of gyration: 22.04 Å; Cα contacts (8 Å, |Δi|>4): 142; chains: 1; bounding box: 38×26×83 Å

pLDDT: mean 79.96, std 16.11, range [39.81, 96.62]